Protein AF-A0A0F8ZEM4-F1 (afdb_monomer_lite)

InterPro domains:
  IPR021146 Phage gp6-like head-tail connector protein [PF05135] (11-80)

Organism: NCBI:txid412755

Secondary structure (DSSP, 8-state):
---------SS-HHHHHHHHT--SSTTHHHHHHHHHHHHHHHHHHHTTT-SSSSPPTTSHHHHHHHHHHHHHHHHHHHHHTT-HHHHHHHHHHHHHHHHHHHHHHHHS--S---------------SSSS-----

Sequence (135 aa):
MSLETTAENYVTLQEARTDLGIDDDQDDPILAGFIKDANEDVELKLVPYSTQLPLEAGTKVFKAAKRAALIYVRARWRERKKSFELAEKLDKNYETKITDLKKALEAEPTTRTKPVLHSLDYDTEDELFSQRTFT

Radius of gyration: 27.12 Å; chains: 1; bounding box: 106×31×39 Å

Structure (mmCIF, N/CA/C/O backbone):
data_AF-A0A0F8ZEM4-F1
#
_entry.id   AF-A0A0F8ZEM4-F1
#
loop_
_atom_site.group_PDB
_atom_site.id
_atom_site.type_symbol
_atom_site.label_atom_id
_atom_site.label_alt_id
_atom_site.label_comp_id
_atom_site.label_asym_id
_atom_site.label_entity_id
_atom_site.label_seq_id
_atom_site.pdbx_PDB_ins_code
_atom_site.Cartn_x
_atom_site.Cartn_y
_atom_site.Cartn_z
_atom_site.occupancy
_atom_site.B_iso_or_equiv
_a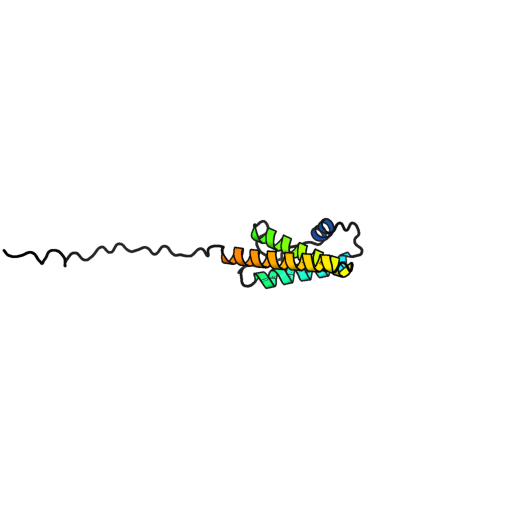tom_site.auth_seq_id
_atom_site.auth_comp_id
_atom_site.auth_asym_id
_atom_site.auth_atom_id
_atom_site.pdbx_PDB_model_num
ATOM 1 N N . MET A 1 1 ? -2.805 23.662 22.822 1.00 3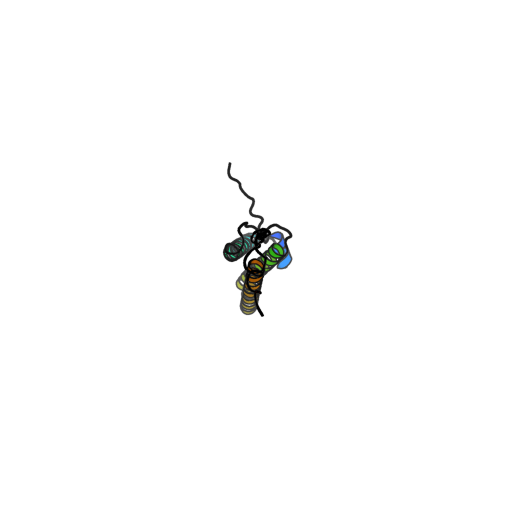0.39 1 MET A N 1
ATOM 2 C CA . MET A 1 1 ? -2.837 22.202 23.036 1.00 30.39 1 MET A CA 1
ATOM 3 C C . MET A 1 1 ? -3.165 21.579 21.698 1.00 30.39 1 MET A C 1
ATOM 5 O O . MET A 1 1 ? -4.325 21.583 21.309 1.00 30.39 1 MET A O 1
ATOM 9 N N . SER A 1 2 ? -2.144 21.186 20.944 1.00 30.80 2 SER A N 1
ATOM 10 C CA . SER A 1 2 ? -2.340 20.522 19.658 1.00 30.80 2 SER A CA 1
ATOM 11 C C . SER A 1 2 ? -2.528 19.045 19.956 1.00 30.80 2 SER A C 1
ATOM 13 O O . SER A 1 2 ? -1.632 18.418 20.513 1.00 30.80 2 SER A O 1
ATOM 15 N N . LEU A 1 3 ? -3.714 18.515 19.665 1.00 34.69 3 LEU A N 1
ATOM 16 C CA . LEU A 1 3 ? -3.926 17.076 19.607 1.00 34.69 3 LEU A CA 1
ATOM 17 C C . LEU A 1 3 ? -3.155 16.577 18.382 1.00 34.69 3 LEU A C 1
ATOM 19 O O . LEU A 1 3 ? -3.706 16.465 17.290 1.00 34.69 3 LEU A O 1
ATOM 23 N N . GLU A 1 4 ? -1.856 16.336 18.556 1.00 32.50 4 GLU A N 1
ATOM 24 C CA . GLU A 1 4 ? -1.116 15.409 17.710 1.00 32.50 4 GLU A CA 1
ATOM 25 C C . GLU A 1 4 ? -1.689 14.025 18.005 1.00 32.50 4 GLU A C 1
ATOM 27 O O . GLU A 1 4 ? -1.154 13.242 18.785 1.00 32.50 4 GLU A O 1
ATOM 32 N N . THR A 1 5 ? -2.856 13.752 17.423 1.00 35.59 5 THR A N 1
ATOM 33 C CA . THR A 1 5 ? -3.281 12.387 17.158 1.00 35.59 5 THR A CA 1
ATOM 34 C C . THR A 1 5 ? -2.159 11.833 16.300 1.00 35.59 5 THR A C 1
ATOM 36 O O . THR A 1 5 ? -2.038 12.197 15.132 1.00 35.59 5 THR A O 1
ATOM 39 N N . THR A 1 6 ? -1.253 11.070 16.905 1.00 40.16 6 THR A N 1
ATOM 40 C CA . THR A 1 6 ? -0.289 10.254 16.178 1.00 40.16 6 THR A CA 1
ATOM 41 C C . THR A 1 6 ? -1.110 9.449 15.187 1.00 40.16 6 THR A C 1
ATOM 43 O O . THR A 1 6 ? -1.822 8.533 15.595 1.00 40.16 6 THR A O 1
ATOM 46 N N . ALA A 1 7 ? -1.110 9.865 13.921 1.00 51.38 7 ALA A N 1
ATOM 47 C CA . ALA A 1 7 ? -1.777 9.141 12.861 1.00 51.38 7 ALA A CA 1
ATOM 48 C C . ALA A 1 7 ? -1.116 7.763 12.826 1.00 51.38 7 ALA A C 1
ATOM 50 O O . ALA A 1 7 ? 0.053 7.630 12.458 1.00 51.38 7 ALA A O 1
ATOM 51 N N . GLU A 1 8 ? -1.812 6.751 13.338 1.00 62.97 8 GLU A N 1
ATOM 52 C CA . GLU A 1 8 ? -1.400 5.368 13.182 1.00 62.97 8 GLU A CA 1
ATOM 53 C C . GLU A 1 8 ? -1.350 5.076 11.683 1.00 62.97 8 GLU A C 1
ATOM 55 O O . GLU A 1 8 ? -2.370 4.891 11.023 1.00 62.97 8 GLU A O 1
ATOM 60 N N . ASN A 1 9 ? -0.137 5.090 11.137 1.00 70.38 9 ASN A N 1
ATOM 61 C CA . ASN A 1 9 ? 0.114 4.734 9.752 1.00 70.38 9 ASN A CA 1
ATOM 62 C C . ASN A 1 9 ? -0.387 3.306 9.497 1.00 70.38 9 ASN A C 1
ATOM 64 O O . ASN A 1 9 ? -0.077 2.389 10.262 1.00 70.38 9 ASN A O 1
ATOM 68 N N . TYR A 1 10 ? -1.107 3.090 8.392 1.00 77.88 10 TYR A N 1
ATOM 69 C CA . TYR A 1 10 ? -1.577 1.751 8.019 1.00 77.88 10 TYR A CA 1
ATOM 70 C C . TYR A 1 10 ? -0.414 0.788 7.759 1.00 77.88 10 TYR A C 1
ATOM 72 O O . TYR A 1 10 ? -0.536 -0.412 8.017 1.00 77.88 10 TYR A O 1
ATOM 80 N N . VAL A 1 11 ? 0.704 1.310 7.247 1.00 83.56 11 VAL A N 1
ATOM 81 C CA . VAL A 1 11 ? 1.935 0.563 6.969 1.00 83.56 11 VAL A CA 1
ATOM 82 C C . VAL A 1 11 ? 3.127 1.263 7.604 1.00 83.56 11 VAL A C 1
ATOM 84 O O . VAL A 1 11 ? 3.302 2.473 7.452 1.00 83.56 11 VAL A O 1
ATOM 87 N N . THR A 1 12 ? 3.975 0.482 8.274 1.00 86.25 12 THR A N 1
ATOM 88 C CA . THR A 1 12 ? 5.261 0.949 8.810 1.00 86.25 12 THR A CA 1
ATOM 89 C C . THR A 1 12 ? 6.436 0.515 7.930 1.00 86.25 12 THR A C 1
ATOM 91 O O . THR A 1 12 ? 6.333 -0.403 7.114 1.00 86.25 12 THR A O 1
ATOM 94 N N . LEU A 1 13 ? 7.590 1.159 8.118 1.00 84.62 13 LEU A N 1
ATOM 95 C CA . LEU A 1 13 ? 8.805 0.870 7.351 1.00 84.62 13 LEU A CA 1
ATOM 96 C C . LEU A 1 13 ? 9.314 -0.562 7.565 1.00 84.62 13 LEU A C 1
ATOM 98 O O . LEU A 1 13 ? 9.668 -1.241 6.603 1.00 84.62 13 LEU A O 1
ATOM 102 N N . GLN A 1 14 ? 9.266 -1.061 8.801 1.00 85.00 14 GLN A N 1
ATOM 103 C CA . GLN A 1 14 ? 9.657 -2.436 9.123 1.00 85.00 14 GLN A CA 1
ATOM 104 C C . GLN A 1 14 ? 8.770 -3.471 8.415 1.00 85.00 14 GLN A C 1
ATOM 106 O O . GLN A 1 14 ? 9.255 -4.496 7.929 1.00 85.00 14 GLN A O 1
ATOM 111 N N . GLU A 1 15 ? 7.468 -3.199 8.334 1.00 85.12 15 GLU A N 1
ATOM 112 C CA . GLU A 1 15 ? 6.514 -4.075 7.656 1.00 85.12 15 GLU A CA 1
ATOM 113 C C . GLU A 1 15 ? 6.747 -4.090 6.152 1.00 85.12 15 GLU A C 1
ATOM 115 O O . GLU A 1 15 ? 6.795 -5.165 5.563 1.00 85.12 15 GLU A O 1
ATOM 120 N N . ALA A 1 16 ? 6.971 -2.923 5.544 1.00 86.00 16 ALA A N 1
ATOM 121 C CA . ALA A 1 16 ? 7.293 -2.827 4.126 1.00 86.00 16 ALA A CA 1
ATOM 122 C C . ALA A 1 16 ? 8.607 -3.550 3.778 1.00 86.00 16 ALA A C 1
ATOM 124 O O . ALA A 1 16 ? 8.662 -4.260 2.777 1.00 86.00 16 ALA A O 1
ATOM 125 N N . ARG A 1 17 ? 9.649 -3.438 4.616 1.00 85.69 17 ARG A N 1
ATOM 126 C CA . ARG A 1 17 ? 10.924 -4.157 4.424 1.00 85.69 17 ARG A CA 1
ATOM 127 C C . ARG A 1 17 ? 10.753 -5.666 4.490 1.00 85.69 17 ARG A C 1
ATOM 129 O O . ARG A 1 17 ? 11.208 -6.375 3.595 1.00 85.69 17 ARG A O 1
ATOM 136 N N . THR A 1 18 ? 10.047 -6.139 5.515 1.00 88.50 18 THR A N 1
ATOM 137 C CA . THR A 1 18 ? 9.759 -7.568 5.704 1.00 88.50 18 THR A CA 1
ATOM 138 C C . THR A 1 18 ? 8.974 -8.123 4.517 1.00 88.50 18 THR A C 1
ATOM 140 O O . THR A 1 18 ? 9.249 -9.212 4.024 1.00 88.50 18 THR A O 1
ATOM 143 N N . ASP A 1 19 ? 8.010 -7.351 4.028 1.00 87.94 19 ASP A N 1
ATOM 144 C CA . ASP A 1 19 ? 7.129 -7.734 2.935 1.00 87.94 19 ASP A CA 1
ATOM 145 C C . ASP A 1 19 ? 7.821 -7.728 1.557 1.00 87.94 19 ASP A C 1
ATOM 147 O O . ASP A 1 19 ? 7.499 -8.539 0.685 1.00 87.94 19 ASP A O 1
ATOM 151 N N . LEU A 1 20 ? 8.799 -6.838 1.367 1.00 85.75 20 LEU A N 1
ATOM 152 C CA . LEU A 1 20 ? 9.615 -6.741 0.154 1.00 85.75 20 LEU A CA 1
ATOM 153 C C . LEU A 1 20 ? 10.864 -7.635 0.174 1.00 85.75 20 LEU A C 1
ATOM 155 O O . LEU A 1 20 ? 11.484 -7.802 -0.879 1.00 85.75 20 LEU A O 1
ATOM 159 N N . GLY A 1 21 ? 11.215 -8.209 1.328 1.00 84.69 21 GLY A N 1
ATOM 160 C CA . GLY A 1 21 ? 12.437 -8.994 1.517 1.00 84.69 21 GLY A CA 1
ATOM 161 C C . GLY A 1 21 ? 13.707 -8.147 1.402 1.00 84.69 21 GLY A C 1
ATOM 162 O O . GLY A 1 21 ? 14.661 -8.570 0.755 1.00 84.69 21 GLY A O 1
ATOM 163 N N . ILE A 1 22 ? 13.685 -6.925 1.945 1.00 84.50 22 ILE A N 1
ATOM 164 C CA . ILE A 1 22 ? 14.829 -6.002 1.942 1.00 84.50 22 ILE A CA 1
ATOM 165 C C . ILE A 1 22 ? 15.519 -6.072 3.306 1.00 84.50 22 ILE A C 1
ATOM 167 O O . ILE A 1 22 ? 14.970 -5.610 4.311 1.00 84.50 22 ILE A O 1
ATOM 171 N N . ASP A 1 23 ? 16.733 -6.618 3.323 1.00 82.81 23 ASP A N 1
ATOM 172 C CA . ASP A 1 23 ? 17.518 -6.788 4.550 1.00 82.81 23 ASP A CA 1
ATOM 173 C C . ASP A 1 23 ? 18.377 -5.556 4.886 1.00 82.81 23 ASP A C 1
ATOM 175 O O . ASP A 1 23 ? 18.664 -5.317 6.059 1.00 82.81 23 ASP A O 1
ATOM 179 N N . ASP A 1 24 ? 18.731 -4.731 3.896 1.00 81.69 24 ASP A N 1
ATOM 180 C CA . ASP A 1 24 ? 19.513 -3.500 4.082 1.00 81.69 24 ASP A CA 1
ATOM 181 C C . ASP A 1 24 ? 18.643 -2.241 4.271 1.00 81.69 24 ASP A C 1
ATOM 183 O O . ASP A 1 24 ? 17.428 -2.264 4.086 1.00 81.69 24 ASP A O 1
ATOM 187 N N . ASP A 1 25 ? 19.263 -1.155 4.731 1.00 86.81 25 ASP A N 1
ATOM 188 C CA . ASP A 1 25 ? 18.643 0.148 5.005 1.00 86.81 25 ASP A CA 1
ATOM 189 C C . ASP A 1 25 ? 18.971 1.212 3.940 1.00 86.81 25 ASP A C 1
ATOM 191 O O . ASP A 1 25 ? 18.613 2.383 4.087 1.00 86.81 25 ASP A O 1
ATOM 195 N N . GLN A 1 26 ? 19.629 0.831 2.838 1.00 83.81 26 GLN A N 1
ATOM 196 C CA . GLN A 1 26 ? 20.115 1.784 1.830 1.00 83.81 26 GLN A CA 1
ATOM 197 C C . GLN A 1 26 ? 18.977 2.538 1.139 1.00 83.81 26 GLN A C 1
ATOM 199 O O . GLN A 1 26 ? 19.115 3.703 0.764 1.00 83.81 26 GLN A O 1
ATOM 204 N N . ASP A 1 27 ? 17.850 1.856 0.961 1.00 85.12 27 ASP A N 1
ATOM 205 C CA . ASP A 1 27 ? 16.680 2.368 0.264 1.00 85.12 27 ASP A CA 1
ATOM 206 C C . ASP A 1 27 ? 15.580 2.881 1.215 1.00 85.12 27 ASP A C 1
ATOM 208 O O . ASP A 1 27 ? 14.523 3.314 0.740 1.00 85.12 27 ASP A O 1
ATOM 212 N N . ASP A 1 28 ? 15.824 2.902 2.533 1.00 86.31 28 ASP A N 1
ATOM 213 C CA . ASP A 1 28 ? 14.859 3.329 3.559 1.00 86.31 28 ASP A CA 1
ATOM 214 C C . ASP A 1 28 ? 14.273 4.733 3.312 1.00 86.31 28 ASP A C 1
ATOM 216 O O . ASP A 1 28 ? 13.054 4.883 3.431 1.00 86.31 28 ASP A O 1
ATOM 220 N N . PRO A 1 29 ? 15.046 5.760 2.893 1.00 86.81 29 PRO A N 1
ATOM 221 C CA . PRO A 1 29 ? 14.488 7.084 2.604 1.00 86.81 29 PRO A CA 1
ATOM 222 C C . PRO A 1 29 ? 13.473 7.077 1.456 1.00 86.81 29 PRO A C 1
ATOM 224 O O . PRO A 1 29 ? 12.498 7.826 1.467 1.00 86.81 29 PRO A O 1
ATOM 227 N N . ILE A 1 30 ? 13.691 6.222 0.455 1.00 86.50 30 ILE A N 1
ATOM 228 C CA . ILE A 1 30 ? 12.817 6.129 -0.718 1.00 86.50 30 ILE A CA 1
ATOM 229 C C . ILE A 1 30 ? 11.593 5.281 -0.383 1.00 86.50 30 ILE A C 1
ATOM 231 O O . ILE A 1 30 ? 10.474 5.632 -0.756 1.00 86.50 30 ILE A O 1
ATOM 235 N N . LEU A 1 31 ? 11.792 4.201 0.373 1.00 86.56 31 LEU A N 1
ATOM 236 C CA . LEU A 1 31 ? 10.705 3.375 0.874 1.00 86.56 31 LEU A CA 1
ATOM 237 C C . LEU A 1 31 ? 9.777 4.174 1.801 1.00 86.56 31 LEU A C 1
ATOM 239 O O . LEU A 1 31 ? 8.561 4.052 1.689 1.00 86.56 31 LEU A O 1
ATOM 243 N N . ALA A 1 32 ? 10.330 5.049 2.646 1.00 87.31 32 ALA A N 1
ATOM 244 C CA . ALA A 1 32 ? 9.560 5.971 3.477 1.00 87.31 32 ALA A CA 1
ATOM 245 C C . ALA A 1 32 ? 8.674 6.910 2.640 1.00 87.31 32 ALA A C 1
ATOM 247 O O . ALA A 1 32 ? 7.521 7.135 3.005 1.00 87.31 32 ALA A O 1
ATOM 248 N N . GLY A 1 33 ? 9.177 7.400 1.499 1.00 87.06 33 GLY A N 1
ATOM 249 C CA . GLY A 1 33 ? 8.382 8.174 0.541 1.00 87.06 33 GLY A CA 1
ATOM 250 C C . GLY A 1 33 ? 7.187 7.380 0.010 1.00 87.06 33 GLY A C 1
ATOM 251 O O . GLY A 1 33 ? 6.051 7.829 0.118 1.00 87.06 33 GLY A O 1
ATOM 252 N N . PHE A 1 34 ? 7.419 6.149 -0.455 1.00 88.69 34 PHE A N 1
ATOM 253 C CA . PHE A 1 34 ? 6.336 5.290 -0.949 1.00 88.69 34 PHE A CA 1
ATOM 254 C C . PHE A 1 34 ? 5.310 4.929 0.124 1.00 88.69 34 PHE A C 1
ATOM 256 O O . PHE A 1 34 ? 4.124 4.835 -0.178 1.00 88.69 34 PHE A O 1
ATOM 263 N N . ILE A 1 35 ? 5.744 4.716 1.368 1.00 88.81 35 ILE A N 1
ATOM 264 C CA . ILE A 1 35 ? 4.845 4.428 2.492 1.00 88.81 35 ILE A CA 1
ATOM 265 C C . ILE A 1 35 ? 3.971 5.639 2.802 1.00 88.81 35 ILE A C 1
ATOM 267 O O . ILE A 1 35 ? 2.770 5.478 3.016 1.00 88.81 35 ILE A O 1
ATOM 271 N N . LYS A 1 36 ? 4.557 6.840 2.812 1.00 88.50 36 LYS A N 1
ATOM 272 C CA . LYS A 1 36 ? 3.808 8.077 3.023 1.00 88.50 36 LYS A CA 1
ATOM 273 C C . LYS A 1 36 ? 2.728 8.241 1.952 1.00 88.50 36 LYS A C 1
ATOM 275 O O . LYS A 1 36 ? 1.559 8.367 2.304 1.00 88.50 36 LYS A O 1
ATOM 280 N N . ASP A 1 37 ? 3.104 8.116 0.681 1.00 87.62 37 ASP A N 1
ATOM 281 C CA . ASP A 1 37 ? 2.167 8.207 -0.444 1.00 87.62 37 ASP A CA 1
ATOM 282 C C . ASP A 1 37 ? 1.064 7.136 -0.359 1.00 87.62 37 ASP A C 1
ATOM 284 O O . ASP A 1 37 ? -0.100 7.410 -0.640 1.00 87.62 37 ASP A O 1
ATOM 288 N N . ALA A 1 38 ? 1.412 5.911 0.054 1.00 87.69 38 ALA A N 1
ATOM 289 C CA . ALA A 1 38 ? 0.453 4.820 0.215 1.00 87.69 38 ALA A CA 1
ATOM 290 C C . ALA A 1 38 ? -0.577 5.104 1.315 1.00 87.69 38 ALA A C 1
ATOM 292 O O . ALA A 1 38 ? -1.763 4.839 1.129 1.00 87.69 38 ALA A O 1
ATOM 293 N N . ASN A 1 39 ? -0.127 5.613 2.465 1.00 87.19 39 ASN A N 1
ATOM 294 C CA . ASN A 1 39 ? -1.013 5.942 3.577 1.00 87.19 39 ASN A CA 1
ATOM 295 C C . ASN A 1 39 ? -1.936 7.110 3.201 1.00 87.19 39 ASN A C 1
ATOM 297 O O . ASN A 1 39 ? -3.142 7.001 3.403 1.00 87.19 39 ASN A O 1
ATOM 301 N N . GLU A 1 40 ? -1.400 8.167 2.582 1.00 87.44 40 GLU A N 1
ATOM 302 C CA . GLU A 1 40 ? -2.187 9.322 2.131 1.00 87.44 40 GLU A CA 1
ATOM 303 C C . GLU A 1 40 ? -3.230 8.938 1.065 1.00 87.44 40 GLU A C 1
ATOM 305 O O . GLU A 1 40 ? -4.388 9.346 1.166 1.00 87.44 40 GLU A O 1
ATOM 310 N N . ASP A 1 41 ? -2.874 8.114 0.069 1.00 85.75 41 ASP A N 1
ATOM 311 C CA . ASP A 1 41 ? -3.818 7.687 -0.979 1.00 85.75 41 ASP A CA 1
ATOM 312 C C . ASP A 1 41 ? -4.934 6.793 -0.419 1.00 85.75 41 ASP A C 1
ATOM 314 O O . ASP A 1 41 ? -6.102 6.925 -0.799 1.00 85.75 41 ASP A O 1
ATOM 318 N N . VAL A 1 42 ? -4.598 5.902 0.519 1.00 85.38 42 VAL A N 1
ATOM 319 C CA . VAL A 1 42 ? -5.592 5.074 1.210 1.00 85.38 42 VAL A CA 1
ATOM 320 C C . VAL A 1 4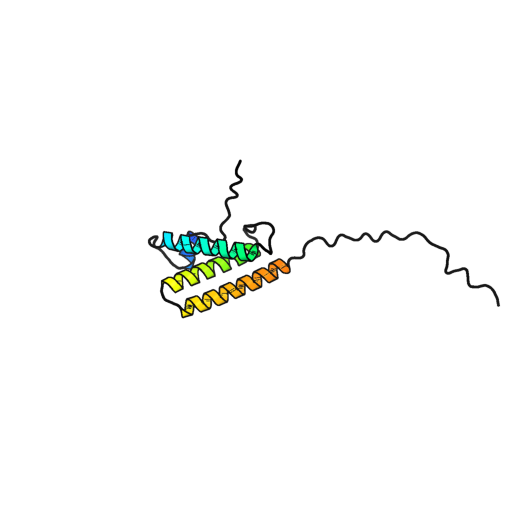2 ? -6.520 5.943 2.052 1.00 85.38 42 VAL A C 1
ATOM 322 O O . VAL A 1 42 ? -7.734 5.785 1.944 1.00 85.38 42 VAL A O 1
ATOM 325 N N . GLU A 1 43 ? -5.997 6.890 2.832 1.00 84.25 43 GLU A N 1
ATOM 326 C CA . GLU A 1 43 ? -6.832 7.824 3.592 1.00 84.25 43 GLU A CA 1
ATOM 327 C C . GLU A 1 43 ? -7.762 8.605 2.674 1.00 84.25 43 GLU A C 1
ATOM 329 O O . GLU A 1 43 ? -8.975 8.547 2.859 1.00 84.25 43 GLU A O 1
ATOM 334 N N . LEU A 1 44 ? -7.236 9.247 1.630 1.00 83.75 44 LEU A N 1
ATOM 335 C CA . LEU A 1 44 ? -8.022 10.062 0.705 1.00 83.75 44 LEU A CA 1
ATOM 336 C C . LEU A 1 44 ? -9.160 9.270 0.044 1.00 83.75 44 LEU A C 1
ATOM 338 O O . LEU A 1 44 ? -10.258 9.795 -0.149 1.00 83.75 44 LEU A O 1
ATOM 342 N N . LYS A 1 45 ? -8.938 7.988 -0.265 1.00 81.44 45 LYS A N 1
ATOM 343 C CA . LYS A 1 45 ? -9.972 7.114 -0.840 1.00 81.44 45 LYS A CA 1
ATOM 344 C C . LYS A 1 45 ? -10.999 6.622 0.179 1.00 81.44 45 LYS A C 1
ATOM 346 O O . LYS A 1 45 ? -12.090 6.231 -0.244 1.00 81.44 45 LYS A O 1
ATOM 351 N N . LEU A 1 46 ? -10.672 6.637 1.471 1.00 79.38 46 LEU A N 1
ATOM 352 C CA . LEU A 1 46 ? -11.545 6.227 2.574 1.00 79.38 46 LEU A CA 1
ATOM 353 C C . LEU A 1 46 ? -12.245 7.407 3.270 1.00 79.38 46 LEU A C 1
ATOM 355 O O . LEU A 1 46 ? -13.287 7.185 3.879 1.00 79.38 46 LEU A O 1
ATOM 359 N N . VAL A 1 47 ? -11.743 8.643 3.134 1.00 80.75 47 VAL A N 1
ATOM 360 C CA . VAL A 1 47 ? -12.341 9.885 3.678 1.00 80.75 47 VAL A CA 1
ATOM 361 C C . VAL A 1 47 ? -13.855 9.981 3.436 1.00 80.75 47 VAL A C 1
ATOM 363 O O . VAL A 1 47 ? -14.570 10.318 4.375 1.00 80.75 47 VAL A O 1
ATOM 366 N N . PRO A 1 48 ? -14.399 9.662 2.243 1.00 77.69 48 PRO A N 1
ATOM 367 C CA . PRO A 1 48 ? -15.843 9.765 2.013 1.00 77.69 48 PRO A CA 1
ATOM 368 C C . PRO A 1 48 ? -16.684 8.730 2.777 1.00 77.69 48 PRO A C 1
ATOM 370 O O . PRO A 1 48 ? -17.903 8.860 2.831 1.00 77.69 48 PRO A O 1
ATOM 373 N N . TYR A 1 49 ? -16.048 7.693 3.325 1.00 74.62 49 TYR A N 1
ATOM 374 C CA . TYR A 1 49 ? -16.696 6.483 3.833 1.00 74.62 49 TYR A CA 1
ATOM 375 C C . TYR A 1 49 ? -16.472 6.248 5.331 1.00 74.62 49 TYR A C 1
ATOM 377 O O . TYR A 1 49 ? -17.093 5.358 5.904 1.00 74.62 49 TYR A O 1
ATOM 385 N N . SER A 1 50 ? -15.598 7.026 5.974 1.00 73.94 50 SER A N 1
ATOM 386 C CA . SER A 1 50 ? -15.348 6.960 7.414 1.00 73.94 50 SER A CA 1
ATOM 387 C C . SER A 1 50 ? -15.277 8.359 8.011 1.00 73.94 50 SER A C 1
ATOM 389 O O . SER A 1 50 ? -14.604 9.239 7.484 1.00 73.94 50 SER A O 1
ATOM 391 N N . THR A 1 51 ? -15.932 8.559 9.154 1.00 65.69 51 THR A N 1
ATOM 392 C CA . THR A 1 51 ? -15.871 9.814 9.921 1.00 65.69 51 THR A CA 1
ATOM 393 C C . THR A 1 51 ? -14.631 9.919 10.807 1.00 65.69 51 THR A C 1
ATOM 395 O O . THR A 1 51 ? -14.326 11.007 11.290 1.00 65.69 51 THR A O 1
ATOM 398 N N . GLN A 1 52 ? -13.929 8.806 11.045 1.00 68.56 52 GLN A N 1
ATOM 399 C CA . GLN A 1 52 ? -12.727 8.753 11.872 1.00 68.56 52 GLN A CA 1
ATOM 400 C C . GLN A 1 52 ? -11.607 8.056 11.093 1.00 68.56 52 GLN A C 1
ATOM 402 O O . GLN A 1 52 ? -11.722 6.886 10.717 1.00 68.56 52 GLN A O 1
ATOM 407 N N . LEU A 1 53 ? -10.545 8.810 10.814 1.00 70.56 53 LEU A N 1
ATOM 408 C CA . LEU A 1 53 ? -9.306 8.332 10.212 1.00 70.56 53 LEU A CA 1
ATOM 409 C C . LEU A 1 53 ? -8.133 8.709 11.135 1.00 70.56 53 LEU A C 1
ATOM 411 O O . LEU A 1 53 ? -8.163 9.804 11.705 1.00 70.56 53 LEU A O 1
ATOM 415 N N . PRO A 1 54 ? -7.118 7.843 11.290 1.00 70.81 54 PRO A N 1
ATOM 416 C CA . PRO A 1 54 ? -7.033 6.479 10.759 1.00 70.81 54 PRO A CA 1
ATOM 417 C C . PRO A 1 54 ? -8.100 5.545 11.359 1.00 70.81 54 PRO A C 1
ATOM 419 O O . PRO A 1 54 ? -8.645 5.805 12.433 1.00 70.81 54 PRO A O 1
ATOM 422 N N . LEU A 1 55 ? -8.447 4.483 10.623 1.00 73.88 55 LEU A N 1
ATOM 423 C CA . LEU A 1 55 ? -9.382 3.461 11.108 1.00 73.88 55 LEU A CA 1
ATOM 424 C C . LEU A 1 55 ? -8.824 2.786 12.368 1.00 73.88 55 LEU A C 1
ATOM 426 O O . LEU A 1 55 ? -7.616 2.605 12.485 1.00 73.88 55 LEU A O 1
ATOM 430 N N . GLU A 1 56 ? -9.697 2.346 13.273 1.00 75.56 56 GLU A N 1
ATOM 431 C CA . GLU A 1 56 ? -9.278 1.699 14.520 1.00 75.56 56 GLU A CA 1
ATOM 432 C C . GLU A 1 56 ? -8.417 0.450 14.248 1.00 75.56 56 GLU A C 1
ATOM 434 O O . GLU A 1 56 ? -8.827 -0.484 13.534 1.00 75.56 56 GLU A O 1
ATOM 439 N N . ALA A 1 57 ? -7.210 0.435 14.823 1.00 71.50 57 ALA A N 1
ATOM 440 C CA . ALA A 1 57 ? -6.263 -0.657 14.671 1.00 71.50 57 ALA A CA 1
ATOM 441 C C . ALA A 1 57 ? -6.865 -1.993 15.131 1.00 71.50 57 ALA A C 1
ATOM 443 O O . ALA A 1 57 ? -7.496 -2.120 16.176 1.00 71.50 57 ALA A O 1
ATOM 444 N N . GLY A 1 58 ? -6.660 -3.035 14.324 1.00 69.94 58 GLY A N 1
ATOM 445 C CA . GLY A 1 58 ? -7.153 -4.387 14.611 1.00 69.94 58 GLY A CA 1
ATOM 446 C C . GLY A 1 58 ? -8.520 -4.721 14.006 1.00 69.94 58 GLY A C 1
ATOM 447 O O . GLY A 1 58 ? -8.819 -5.913 13.851 1.00 69.94 58 GLY A O 1
ATOM 448 N N . THR A 1 59 ? -9.292 -3.725 13.554 1.00 76.38 59 THR A N 1
ATOM 449 C CA . THR A 1 59 ? -10.537 -3.957 12.806 1.00 76.38 59 THR A CA 1
ATOM 450 C C . THR A 1 59 ? -10.277 -4.688 11.482 1.00 76.38 59 THR A C 1
ATOM 452 O O . THR A 1 59 ? -9.182 -4.653 10.904 1.00 76.38 59 THR A O 1
ATOM 455 N N . LYS A 1 60 ? -11.295 -5.395 10.967 1.00 77.56 60 LYS A N 1
ATOM 456 C CA . LYS A 1 60 ? -11.192 -6.074 9.660 1.00 77.56 60 LYS A CA 1
ATOM 457 C C . LYS A 1 60 ? -10.927 -5.073 8.533 1.00 77.56 60 LYS A C 1
ATOM 459 O O . LYS A 1 60 ? -10.150 -5.382 7.630 1.00 77.56 60 LYS A O 1
ATOM 464 N N . VAL A 1 61 ? -11.523 -3.886 8.627 1.00 78.94 61 VAL A N 1
ATOM 465 C CA . VAL A 1 61 ? -11.360 -2.806 7.652 1.00 78.94 61 VAL A CA 1
ATOM 466 C C . VAL A 1 61 ? -9.943 -2.233 7.707 1.00 78.94 61 VAL A C 1
ATOM 468 O O . VAL A 1 61 ? -9.300 -2.148 6.665 1.00 78.94 61 VAL A O 1
ATOM 471 N N . PHE A 1 62 ? -9.386 -1.985 8.901 1.00 83.00 62 PHE A N 1
ATOM 472 C CA . PHE A 1 62 ? -7.986 -1.567 9.051 1.00 83.00 62 PHE A CA 1
ATOM 473 C C . PHE A 1 62 ? -7.009 -2.582 8.440 1.00 83.00 62 PHE A C 1
ATOM 475 O O . PHE A 1 62 ? -6.114 -2.220 7.678 1.00 83.00 62 PHE A O 1
ATOM 482 N N . LYS A 1 63 ? -7.205 -3.885 8.694 1.00 83.00 63 LYS A N 1
ATOM 483 C CA . LYS A 1 63 ? -6.368 -4.943 8.093 1.00 83.00 63 LYS A CA 1
ATOM 484 C C . LYS A 1 63 ? -6.452 -4.957 6.566 1.00 83.00 63 LYS A C 1
ATOM 486 O O . LYS A 1 63 ? -5.465 -5.276 5.903 1.00 83.00 63 LYS A O 1
ATOM 491 N N . ALA A 1 64 ? -7.619 -4.657 6.002 1.00 83.75 64 ALA A N 1
ATOM 492 C CA . ALA A 1 64 ? -7.801 -4.577 4.561 1.00 83.75 64 ALA A CA 1
ATOM 493 C C . ALA A 1 64 ? -7.164 -3.303 3.973 1.00 83.75 64 ALA A C 1
ATOM 495 O O . ALA A 1 64 ? -6.462 -3.413 2.968 1.00 83.75 64 ALA A O 1
ATOM 496 N N . ALA A 1 65 ? -7.300 -2.149 4.635 1.00 85.56 65 ALA A N 1
ATOM 497 C CA . ALA A 1 65 ? -6.636 -0.895 4.269 1.00 85.56 65 ALA A CA 1
ATOM 498 C C . ALA A 1 65 ? -5.104 -1.037 4.289 1.00 85.56 65 ALA A C 1
ATOM 500 O O . ALA A 1 65 ? -4.434 -0.746 3.301 1.00 85.56 65 ALA A O 1
ATOM 501 N N . LYS A 1 66 ? -4.556 -1.641 5.349 1.00 87.88 66 LYS A N 1
ATOM 502 C CA . LYS A 1 66 ? -3.135 -2.000 5.457 1.00 87.88 66 LYS A CA 1
ATOM 503 C C . LYS A 1 66 ? -2.646 -2.882 4.310 1.00 87.88 66 LYS A C 1
ATOM 505 O O . LYS A 1 66 ? -1.588 -2.642 3.736 1.00 87.88 66 LYS A O 1
ATOM 510 N N . ARG A 1 67 ? -3.416 -3.912 3.942 1.00 87.00 67 ARG A N 1
ATOM 511 C CA . ARG A 1 67 ? -3.079 -4.771 2.794 1.00 87.00 67 ARG A CA 1
ATOM 512 C C . ARG A 1 67 ? -3.099 -4.000 1.477 1.00 87.00 67 ARG A C 1
ATOM 514 O O . ARG A 1 67 ? -2.280 -4.298 0.616 1.00 87.00 67 ARG A O 1
ATOM 521 N N . ALA A 1 68 ? -4.024 -3.058 1.305 1.00 88.44 68 ALA A N 1
ATOM 522 C CA . ALA A 1 68 ? -4.076 -2.214 0.116 1.00 88.44 68 ALA A CA 1
ATOM 523 C C . ALA A 1 68 ? -2.837 -1.304 0.039 1.00 88.44 68 ALA A C 1
ATOM 525 O O . ALA A 1 68 ? -2.137 -1.332 -0.971 1.00 88.44 68 ALA A O 1
ATOM 526 N N . ALA A 1 69 ? -2.495 -0.617 1.131 1.00 88.56 69 ALA A N 1
ATOM 527 C CA . ALA A 1 69 ? -1.287 0.203 1.226 1.00 88.56 69 ALA A CA 1
ATOM 528 C C . ALA A 1 69 ? -0.003 -0.601 0.930 1.00 88.56 69 ALA A C 1
ATOM 530 O O . ALA A 1 69 ? 0.834 -0.153 0.151 1.00 88.56 69 ALA A O 1
ATOM 531 N N . LEU A 1 70 ? 0.136 -1.829 1.450 1.00 90.25 70 LEU A N 1
ATOM 532 C CA . LEU A 1 70 ? 1.284 -2.691 1.125 1.00 90.25 70 LEU A CA 1
ATOM 533 C C . LEU A 1 70 ? 1.372 -3.026 -0.370 1.00 90.25 70 LEU A C 1
ATOM 535 O O . LEU A 1 70 ? 2.462 -3.018 -0.937 1.00 90.25 70 LEU A O 1
ATOM 539 N N . ILE A 1 71 ? 0.245 -3.306 -1.034 1.00 89.69 71 ILE A N 1
ATOM 540 C CA . ILE A 1 71 ? 0.245 -3.582 -2.480 1.00 89.69 71 ILE A CA 1
ATOM 541 C C . ILE A 1 71 ? 0.701 -2.352 -3.265 1.00 89.69 71 ILE A C 1
ATOM 543 O O . ILE A 1 71 ? 1.491 -2.507 -4.194 1.00 89.69 71 ILE A O 1
ATOM 547 N N . TYR A 1 72 ? 0.268 -1.155 -2.863 1.00 90.12 72 TYR A N 1
ATOM 548 C CA . TYR A 1 72 ? 0.721 0.093 -3.472 1.00 90.12 72 TYR A CA 1
ATOM 549 C C . TYR A 1 72 ? 2.238 0.276 -3.319 1.00 90.12 72 TYR A C 1
ATOM 551 O O . TYR A 1 72 ? 2.945 0.499 -4.302 1.00 90.12 72 TYR A O 1
ATOM 559 N N . VAL A 1 73 ? 2.772 0.081 -2.106 1.00 90.19 73 VAL A N 1
ATOM 560 C CA . VAL A 1 73 ? 4.222 0.150 -1.853 1.00 90.19 73 VAL A CA 1
ATOM 561 C C . VAL A 1 73 ? 4.980 -0.869 -2.714 1.00 90.19 73 VAL A C 1
ATOM 563 O O . VAL A 1 73 ? 6.004 -0.532 -3.311 1.00 90.19 73 VAL A O 1
ATOM 566 N N . ARG A 1 74 ? 4.464 -2.100 -2.858 1.00 88.38 74 ARG A N 1
ATOM 567 C CA . ARG A 1 74 ? 5.055 -3.104 -3.760 1.00 88.38 74 ARG A CA 1
ATOM 568 C C . ARG A 1 74 ? 5.041 -2.658 -5.214 1.00 88.38 74 ARG A C 1
ATOM 570 O O . ARG A 1 74 ? 6.038 -2.879 -5.896 1.00 88.38 74 ARG A O 1
ATOM 577 N N . ALA A 1 75 ? 3.944 -2.081 -5.697 1.00 85.19 75 ALA A N 1
ATOM 578 C CA . ALA A 1 75 ? 3.844 -1.616 -7.075 1.00 85.19 75 ALA A CA 1
ATOM 579 C C . ALA A 1 75 ? 4.922 -0.562 -7.355 1.00 85.19 75 ALA A C 1
ATOM 581 O O . ALA A 1 75 ? 5.772 -0.781 -8.217 1.00 85.19 75 ALA A O 1
ATOM 582 N N . ARG A 1 76 ? 5.004 0.483 -6.520 1.00 88.38 76 ARG A N 1
ATOM 583 C CA . ARG A 1 76 ? 6.019 1.547 -6.631 1.00 88.38 76 ARG A CA 1
ATOM 584 C C . ARG A 1 76 ? 7.449 1.031 -6.528 1.00 88.38 76 ARG A C 1
ATOM 586 O O . ARG A 1 76 ? 8.325 1.422 -7.302 1.00 88.38 76 ARG A O 1
ATOM 593 N N . TRP A 1 77 ? 7.696 0.086 -5.623 1.00 88.12 77 TRP A N 1
ATOM 594 C CA . TRP A 1 77 ? 9.001 -0.561 -5.520 1.00 88.12 77 TRP A CA 1
ATOM 595 C C . TRP A 1 77 ? 9.379 -1.323 -6.799 1.00 88.12 77 TRP A C 1
A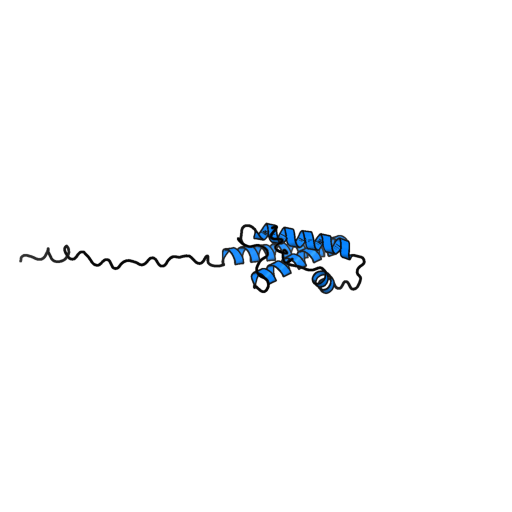TOM 597 O O . TRP A 1 77 ? 10.525 -1.280 -7.257 1.00 88.12 77 TRP A O 1
ATOM 607 N N . ARG A 1 78 ? 8.414 -2.013 -7.413 1.00 85.38 78 ARG A N 1
ATOM 608 C CA . ARG A 1 78 ? 8.619 -2.791 -8.642 1.00 85.38 78 ARG A CA 1
ATOM 609 C C . ARG A 1 78 ? 8.759 -1.903 -9.874 1.00 85.38 78 ARG A C 1
ATOM 611 O O . ARG A 1 78 ? 9.614 -2.208 -10.705 1.00 85.38 78 ARG A O 1
ATOM 618 N N . GLU A 1 79 ? 8.028 -0.792 -9.955 1.00 84.69 79 GLU A N 1
ATOM 619 C CA . GLU A 1 79 ? 8.248 0.256 -10.963 1.00 84.69 79 GLU A CA 1
ATOM 620 C C . GLU A 1 79 ? 9.686 0.770 -10.894 1.00 84.69 79 GLU A C 1
ATOM 622 O O . GLU A 1 79 ? 10.390 0.805 -11.905 1.00 84.69 79 GLU A O 1
ATOM 627 N N . ARG A 1 80 ? 10.174 1.074 -9.684 1.00 85.00 80 ARG A N 1
ATOM 628 C CA . ARG A 1 80 ? 11.555 1.523 -9.475 1.00 85.00 80 ARG A CA 1
ATOM 629 C C . ARG A 1 80 ? 12.583 0.478 -9.915 1.00 85.00 80 ARG A C 1
ATOM 631 O O . ARG A 1 80 ? 13.587 0.826 -10.535 1.00 85.00 80 ARG A O 1
ATOM 638 N N . LYS A 1 81 ? 12.334 -0.808 -9.646 1.00 85.38 81 LYS A N 1
ATOM 639 C CA . LYS A 1 81 ? 13.160 -1.929 -10.140 1.00 85.38 81 LYS A CA 1
ATOM 640 C C . LYS A 1 81 ? 12.887 -2.278 -11.618 1.00 85.38 81 LYS A C 1
ATOM 642 O O . LYS A 1 81 ? 13.369 -3.305 -12.089 1.00 85.38 81 LYS A O 1
ATOM 647 N N . LYS A 1 82 ? 12.154 -1.434 -12.360 1.00 84.62 82 LYS A N 1
ATOM 648 C CA . LYS A 1 82 ? 11.842 -1.561 -13.799 1.00 84.62 82 LYS A CA 1
ATOM 649 C C . LYS A 1 82 ? 11.069 -2.831 -14.174 1.00 84.62 82 LYS A C 1
ATOM 651 O O . LYS A 1 82 ? 11.164 -3.319 -15.295 1.00 84.62 82 LYS A O 1
ATOM 656 N N . SER A 1 83 ? 10.293 -3.375 -13.240 1.00 82.81 83 SER A N 1
ATOM 657 C CA . SER A 1 83 ? 9.412 -4.530 -13.453 1.00 82.81 83 SER A CA 1
ATOM 658 C C . SER A 1 83 ? 7.984 -4.064 -13.765 1.00 82.81 83 SER A C 1
ATOM 660 O O . SER A 1 83 ? 7.077 -4.256 -12.956 1.00 82.81 83 SER A O 1
ATOM 662 N N . PHE A 1 84 ? 7.793 -3.420 -14.921 1.00 79.44 84 PHE A N 1
ATOM 663 C CA . PHE A 1 84 ? 6.554 -2.705 -15.266 1.00 79.44 84 PHE A CA 1
ATOM 664 C C . PHE A 1 84 ? 5.309 -3.599 -15.346 1.00 79.44 84 PHE A C 1
ATOM 666 O O . PHE A 1 84 ? 4.279 -3.250 -14.782 1.00 79.44 84 PHE A O 1
ATOM 673 N N . GLU A 1 85 ? 5.402 -4.784 -15.956 1.00 79.31 85 GLU A N 1
ATOM 674 C CA . GLU A 1 85 ? 4.262 -5.715 -16.058 1.00 79.31 85 GLU A CA 1
ATOM 675 C C . GLU A 1 85 ? 3.755 -6.163 -14.680 1.00 79.31 85 GLU A C 1
ATOM 677 O O . GLU A 1 85 ? 2.555 -6.306 -14.432 1.00 79.31 85 GLU A O 1
ATOM 682 N N . LEU A 1 86 ? 4.691 -6.384 -13.754 1.00 77.81 86 LEU A N 1
ATOM 683 C CA . LEU A 1 86 ? 4.368 -6.808 -12.401 1.00 77.81 86 LEU A CA 1
ATOM 684 C C . LEU A 1 86 ? 3.835 -5.640 -11.564 1.00 77.81 86 LEU A C 1
ATOM 686 O O . LEU A 1 86 ? 2.958 -5.860 -10.731 1.00 77.81 86 LEU A O 1
ATOM 690 N N . ALA A 1 87 ? 4.321 -4.420 -11.807 1.00 78.69 87 ALA A N 1
ATOM 691 C CA . ALA A 1 87 ? 3.769 -3.206 -11.217 1.00 78.69 87 ALA A CA 1
ATOM 692 C C . ALA A 1 87 ? 2.316 -2.974 -11.656 1.00 78.69 87 ALA A C 1
ATOM 694 O O . ALA A 1 87 ? 1.444 -2.891 -10.799 1.00 78.69 87 ALA A O 1
ATOM 695 N N . GLU A 1 88 ? 2.025 -3.029 -12.960 1.00 82.31 88 GLU A N 1
ATOM 696 C CA . GLU A 1 88 ? 0.667 -2.835 -13.488 1.00 82.31 88 GLU A CA 1
ATOM 697 C C . GLU A 1 88 ? -0.324 -3.865 -12.916 1.00 82.31 88 GLU A C 1
ATOM 699 O O . GLU A 1 88 ? -1.467 -3.556 -12.569 1.00 82.31 88 GLU A O 1
ATOM 704 N N . LYS A 1 89 ? 0.121 -5.118 -12.759 1.00 85.88 89 LYS A N 1
ATOM 705 C CA . LYS A 1 89 ? -0.681 -6.165 -12.116 1.00 85.88 89 LYS A CA 1
ATOM 706 C C . LYS A 1 89 ? -0.954 -5.863 -10.640 1.00 85.88 89 LYS A C 1
ATOM 708 O O . LYS A 1 89 ? -2.036 -6.178 -10.143 1.00 85.88 89 LYS A O 1
ATOM 713 N N . LEU A 1 90 ? 0.020 -5.308 -9.920 1.00 81.81 90 LEU A N 1
ATOM 714 C CA . LEU A 1 90 ? -0.149 -4.925 -8.519 1.00 81.81 90 LEU A CA 1
ATOM 715 C C . LEU A 1 90 ? -1.065 -3.707 -8.378 1.00 81.81 90 LEU A C 1
ATOM 717 O O . LEU A 1 90 ? -1.918 -3.730 -7.496 1.00 81.81 90 LEU A O 1
ATOM 721 N N . ASP A 1 91 ? -0.984 -2.731 -9.279 1.00 83.81 91 ASP A N 1
ATOM 722 C CA . ASP A 1 91 ? -1.892 -1.580 -9.297 1.00 83.81 91 ASP A CA 1
ATOM 723 C C . ASP A 1 91 ? -3.344 -2.007 -9.525 1.00 83.81 91 ASP A C 1
ATOM 725 O O . ASP A 1 91 ? -4.229 -1.645 -8.751 1.00 83.81 91 ASP A O 1
ATOM 729 N N . LYS A 1 92 ? -3.597 -2.898 -10.491 1.00 86.50 92 LYS A N 1
ATOM 730 C CA . LYS A 1 92 ? -4.935 -3.487 -10.697 1.00 86.50 92 LYS A CA 1
ATOM 731 C C . LYS A 1 92 ? -5.460 -4.197 -9.444 1.00 86.50 92 LYS A C 1
ATOM 733 O O . LYS A 1 92 ? -6.641 -4.096 -9.098 1.00 86.50 92 LYS A O 1
ATOM 738 N N . ASN A 1 93 ? -4.585 -4.914 -8.736 1.00 84.88 93 ASN A N 1
ATOM 739 C CA . ASN A 1 93 ? -4.946 -5.573 -7.480 1.00 84.88 93 ASN A CA 1
ATOM 740 C C . ASN A 1 93 ? -5.230 -4.563 -6.360 1.00 84.88 93 ASN A C 1
ATOM 742 O O . ASN A 1 93 ? -6.121 -4.801 -5.543 1.00 84.88 93 ASN A O 1
ATOM 746 N N . TYR A 1 94 ? -4.479 -3.463 -6.309 1.00 87.88 94 TYR A N 1
ATOM 747 C CA . TYR A 1 94 ? -4.700 -2.372 -5.370 1.00 87.88 94 TYR A CA 1
ATOM 748 C C . TYR A 1 94 ? -6.069 -1.727 -5.596 1.00 87.88 94 TYR A C 1
ATOM 750 O O . TYR A 1 94 ? -6.872 -1.664 -4.664 1.00 87.88 94 TYR A O 1
ATOM 758 N N . GLU A 1 95 ? -6.375 -1.342 -6.835 1.00 86.00 95 GLU A N 1
ATOM 759 C CA . GLU A 1 95 ? -7.662 -0.750 -7.208 1.00 86.00 95 GLU A CA 1
ATOM 760 C C . GLU A 1 95 ? -8.831 -1.658 -6.831 1.00 86.00 95 GLU A C 1
ATOM 762 O O . GLU A 1 95 ? -9.755 -1.220 -6.145 1.00 86.00 95 GLU A O 1
ATOM 767 N N . THR A 1 96 ? -8.742 -2.943 -7.185 1.00 86.81 96 THR A N 1
ATOM 768 C CA . THR A 1 96 ? -9.770 -3.939 -6.849 1.00 86.81 96 THR A CA 1
ATOM 769 C C . THR A 1 96 ? -10.006 -4.004 -5.337 1.00 86.81 96 THR A C 1
ATOM 771 O O . THR A 1 96 ? -11.149 -3.951 -4.882 1.00 86.81 96 THR A O 1
ATOM 774 N N . LYS A 1 97 ? -8.933 -4.047 -4.532 1.00 83.44 97 LYS A N 1
ATOM 775 C CA . LYS A 1 97 ? -9.056 -4.076 -3.066 1.00 83.44 97 LYS A CA 1
ATOM 776 C C . LYS A 1 97 ? -9.677 -2.813 -2.494 1.00 83.44 97 LYS A C 1
ATOM 778 O O . LYS A 1 97 ? -10.444 -2.909 -1.539 1.00 83.44 97 LYS A O 1
ATOM 783 N N . ILE A 1 98 ? -9.345 -1.649 -3.043 1.00 85.94 98 ILE A N 1
ATOM 784 C CA . ILE A 1 98 ? -9.956 -0.396 -2.608 1.00 85.94 98 ILE A CA 1
ATOM 785 C C . ILE A 1 98 ? -11.442 -0.373 -2.963 1.00 85.94 98 ILE A C 1
ATOM 787 O O . ILE A 1 98 ? -12.253 0.042 -2.142 1.00 85.94 98 ILE A O 1
ATOM 791 N N . THR A 1 99 ? -11.832 -0.847 -4.146 1.00 84.38 99 THR A N 1
ATOM 792 C CA . THR A 1 99 ? -13.249 -0.950 -4.513 1.00 84.38 99 THR A CA 1
ATOM 793 C C . THR A 1 99 ? -14.017 -1.866 -3.561 1.00 84.38 99 THR A C 1
ATOM 795 O O . THR A 1 99 ? -15.110 -1.507 -3.125 1.00 84.38 99 THR A O 1
ATOM 798 N N . ASP A 1 100 ? -13.446 -3.011 -3.190 1.00 82.25 100 ASP A N 1
ATOM 799 C CA . ASP A 1 100 ? -14.065 -3.924 -2.224 1.00 82.25 100 ASP A CA 1
ATOM 800 C C . ASP A 1 100 ? -14.166 -3.304 -0.823 1.00 82.25 100 ASP A C 1
ATOM 802 O O . ASP A 1 100 ? -15.182 -3.457 -0.147 1.00 82.25 100 ASP A O 1
ATOM 806 N N . LEU A 1 101 ? -13.141 -2.556 -0.401 1.00 81.44 101 LEU A N 1
ATOM 807 C CA . LEU A 1 101 ? -13.142 -1.795 0.850 1.00 81.44 101 LEU A CA 1
ATOM 808 C C . LEU A 1 101 ? -14.247 -0.739 0.886 1.00 81.44 101 LEU A C 1
ATOM 810 O O . LEU A 1 101 ? -14.962 -0.645 1.879 1.00 81.44 101 LEU A O 1
ATOM 814 N N . LYS A 1 102 ? -14.412 0.024 -0.200 1.00 80.50 102 LYS A N 1
ATOM 815 C CA . LYS A 1 102 ? -15.478 1.027 -0.324 1.00 80.50 102 LYS A CA 1
ATOM 816 C C . LYS A 1 102 ? -16.854 0.387 -0.167 1.00 80.50 102 LYS A C 1
ATOM 818 O O . LYS A 1 102 ? -17.638 0.841 0.654 1.00 80.50 102 LYS A O 1
ATOM 823 N N . LYS A 1 103 ? -17.103 -0.723 -0.870 1.00 78.56 103 LYS A N 1
ATOM 824 C CA . LYS A 1 103 ? -18.357 -1.484 -0.741 1.00 78.56 103 LYS A CA 1
ATOM 825 C C . LYS A 1 103 ? -18.583 -1.992 0.680 1.00 78.56 103 LYS A C 1
ATOM 827 O O . LYS A 1 103 ? -19.712 -1.984 1.149 1.00 78.56 103 LYS A O 1
ATOM 832 N N . ALA A 1 104 ? -17.533 -2.458 1.356 1.00 75.12 104 ALA A N 1
ATOM 833 C CA . ALA A 1 104 ? -17.642 -2.938 2.729 1.00 75.12 104 ALA A CA 1
ATOM 834 C C . ALA A 1 104 ? -18.015 -1.811 3.704 1.00 75.12 104 ALA A C 1
ATOM 836 O O . ALA A 1 104 ? -18.866 -2.025 4.559 1.00 75.12 104 ALA A O 1
ATOM 837 N N . LEU A 1 105 ? -17.427 -0.622 3.543 1.00 71.44 105 LEU A N 1
ATOM 838 C CA . LEU A 1 105 ? -17.753 0.553 4.355 1.00 71.44 105 LEU A CA 1
ATOM 839 C C . LEU A 1 105 ? -19.154 1.105 4.063 1.00 71.44 105 LEU A C 1
ATOM 841 O O . LEU A 1 105 ? -19.858 1.497 4.984 1.00 71.44 105 LEU A O 1
ATOM 845 N N . GLU A 1 106 ? -19.593 1.087 2.803 1.00 73.06 106 GLU A N 1
ATOM 846 C CA . GLU A 1 106 ? -20.979 1.420 2.440 1.00 73.06 106 GLU A CA 1
ATOM 847 C C . GLU A 1 106 ? -21.990 0.398 2.988 1.00 73.06 106 GLU A C 1
ATOM 849 O O . GLU A 1 106 ? -23.129 0.751 3.294 1.00 73.06 106 GLU A O 1
ATOM 854 N N . ALA A 1 107 ? -21.591 -0.874 3.093 1.00 62.72 107 ALA A N 1
ATOM 855 C CA . ALA A 1 107 ? -22.438 -1.968 3.559 1.00 62.72 107 ALA A CA 1
ATOM 856 C C . ALA A 1 107 ? -22.485 -2.114 5.087 1.00 62.72 107 ALA A C 1
ATOM 858 O O . ALA A 1 107 ? -23.333 -2.8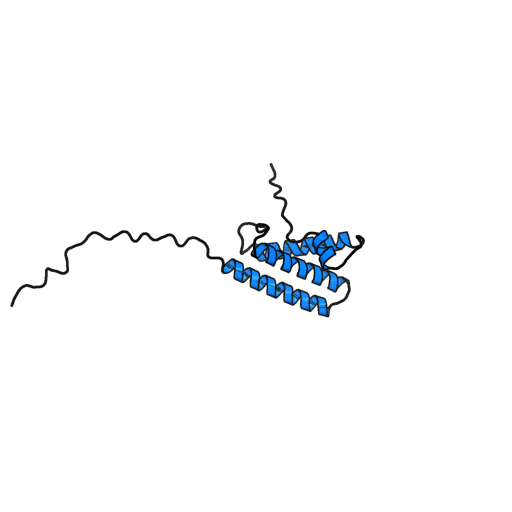60 5.584 1.00 62.72 107 ALA A O 1
ATOM 859 N N . GLU A 1 108 ? -21.609 -1.442 5.843 1.00 57.59 108 GLU A N 1
ATOM 860 C CA . GLU A 1 108 ? -21.749 -1.387 7.296 1.00 57.59 108 GLU A CA 1
ATOM 861 C C . GLU A 1 108 ? -23.060 -0.654 7.629 1.00 57.59 108 GLU A C 1
ATOM 863 O O . GLU A 1 108 ? -23.235 0.513 7.266 1.00 57.59 108 GLU A O 1
ATOM 868 N N . PRO A 1 109 ? -24.035 -1.329 8.270 1.00 46.50 109 PRO A N 1
ATOM 869 C CA . PRO A 1 109 ? -25.328 -0.729 8.528 1.00 46.50 109 PRO A CA 1
ATOM 870 C C . PRO A 1 109 ? -25.121 0.455 9.462 1.00 46.50 109 PRO A C 1
ATOM 872 O O . PRO A 1 109 ? -24.727 0.295 10.617 1.00 46.50 109 PRO A O 1
ATOM 875 N N . THR A 1 110 ? -25.423 1.651 8.965 1.00 54.28 110 THR A N 1
ATOM 876 C CA . THR A 1 110 ? -25.576 2.836 9.800 1.00 54.28 110 THR A CA 1
ATOM 877 C C . THR A 1 110 ? -26.626 2.514 10.861 1.00 54.28 110 THR A C 1
ATOM 879 O O . THR A 1 110 ? -27.826 2.445 10.598 1.00 54.28 110 THR A O 1
ATOM 882 N N . THR A 1 111 ? -26.188 2.249 12.091 1.00 49.66 111 THR A N 1
ATOM 883 C CA . THR A 1 111 ? -27.079 2.058 13.234 1.00 49.66 111 THR A CA 1
ATOM 884 C C . THR A 1 111 ? -27.854 3.346 13.477 1.00 49.66 111 THR A C 1
ATOM 886 O O . THR A 1 111 ? -27.387 4.204 14.223 1.00 49.66 111 THR A O 1
ATOM 889 N N . ARG A 1 112 ? -29.025 3.501 12.839 1.00 44.41 112 ARG A N 1
ATOM 890 C CA . ARG A 1 112 ? -30.143 4.350 13.288 1.00 44.41 112 ARG A CA 1
ATOM 891 C C . ARG A 1 112 ? -31.410 4.218 12.430 1.00 44.41 112 ARG A C 1
ATOM 893 O O . ARG A 1 112 ? -32.043 5.213 12.092 1.00 44.41 112 ARG A O 1
ATOM 900 N N . THR A 1 113 ? -31.912 3.007 12.205 1.00 45.78 113 THR A N 1
ATOM 901 C CA . THR A 1 113 ? -33.378 2.869 12.191 1.00 45.78 113 THR A CA 1
ATOM 902 C C . THR A 1 113 ? -33.839 2.989 13.639 1.00 45.78 113 THR A C 1
ATOM 904 O O . THR A 1 113 ? -33.752 2.036 14.412 1.00 45.78 113 THR A O 1
ATOM 907 N N . LYS A 1 114 ? -34.234 4.208 14.038 1.00 50.72 114 LYS A N 1
ATOM 908 C CA . LYS A 1 114 ? -34.967 4.448 15.289 1.00 50.72 114 LYS A CA 1
ATOM 909 C C . LYS A 1 114 ? -36.057 3.371 15.407 1.00 50.72 114 LYS A C 1
ATOM 911 O O . LYS A 1 114 ? -36.731 3.136 14.402 1.00 50.72 114 LYS A O 1
ATOM 916 N N . PRO A 1 115 ? -36.282 2.750 16.577 1.00 44.56 115 PRO A N 1
ATOM 917 C CA . PRO A 1 115 ? -37.539 2.058 16.786 1.00 44.56 115 PRO A CA 1
ATOM 918 C C . PRO A 1 115 ? -38.620 3.131 16.666 1.00 44.56 115 PRO A C 1
ATOM 920 O O . PRO A 1 115 ? -38.742 4.004 17.526 1.00 44.56 115 PRO A O 1
ATOM 923 N N . VAL A 1 116 ? -39.351 3.131 15.554 1.00 47.97 116 VAL A N 1
ATOM 924 C CA . VAL A 1 116 ? -40.645 3.798 15.515 1.00 47.97 116 VAL A CA 1
ATOM 925 C C . VAL A 1 116 ? -41.487 2.983 16.483 1.00 47.97 116 VAL A C 1
ATOM 927 O O . VAL A 1 116 ? -41.968 1.903 16.152 1.00 47.97 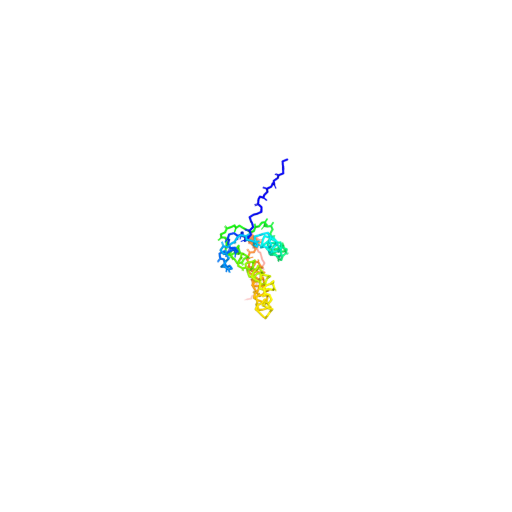116 VAL A O 1
ATOM 930 N N . LEU A 1 117 ? -41.550 3.453 17.729 1.00 45.88 117 LEU A N 1
ATOM 931 C CA . LEU A 1 117 ? -42.626 3.118 18.642 1.00 45.88 117 LEU A CA 1
ATOM 932 C C . LEU A 1 117 ? -43.898 3.492 17.887 1.00 45.88 117 LEU A C 1
ATOM 934 O O . LEU A 1 117 ? -44.262 4.665 17.838 1.00 45.88 117 LEU A O 1
ATOM 938 N N . HIS A 1 118 ? -44.530 2.512 17.242 1.00 42.44 118 HIS A N 1
ATOM 939 C CA . HIS A 1 118 ? -45.946 2.618 16.960 1.00 42.44 118 HIS A CA 1
ATOM 940 C C . HIS A 1 118 ? -46.598 2.716 18.333 1.00 42.44 118 HIS A C 1
ATOM 942 O O . HIS A 1 118 ? -46.712 1.730 19.062 1.00 42.44 118 HIS A O 1
ATOM 948 N N . SER A 1 119 ? -46.905 3.951 18.721 1.00 45.81 119 SER A N 1
ATOM 949 C CA . SER A 1 119 ? -47.893 4.238 19.739 1.00 45.81 119 SER A CA 1
ATOM 950 C C . SER A 1 119 ? -49.094 3.351 19.445 1.00 45.81 119 SER A C 1
ATOM 952 O O . SER A 1 119 ? -49.626 3.374 18.335 1.00 45.81 119 SER A O 1
ATOM 954 N N . LEU A 1 120 ? -49.441 2.522 20.428 1.00 47.66 120 LEU A N 1
ATOM 955 C CA . LEU A 1 120 ? -50.753 1.912 20.545 1.00 47.66 120 LEU A CA 1
ATOM 956 C C . LEU A 1 120 ? -51.788 3.004 20.251 1.00 47.66 120 LEU A C 1
ATOM 958 O O . LEU A 1 120 ? -51.937 3.925 21.052 1.00 47.66 120 LEU A O 1
ATOM 962 N N . ASP A 1 121 ? -52.470 2.898 19.116 1.00 45.12 121 ASP A N 1
ATOM 963 C CA . ASP A 1 121 ? -53.697 3.641 18.844 1.00 45.12 121 ASP A CA 1
ATOM 964 C C . ASP A 1 121 ? -54.807 2.955 19.653 1.00 45.12 121 ASP A C 1
ATOM 966 O O . ASP A 1 121 ? -55.580 2.136 19.161 1.00 45.12 121 ASP A O 1
ATOM 970 N N . TYR A 1 122 ? -54.794 3.196 20.963 1.00 49.19 122 TYR A N 1
ATOM 971 C CA . TYR A 1 122 ? -56.007 3.143 21.765 1.00 49.19 122 TYR A CA 1
ATOM 972 C C . TYR A 1 122 ? -56.627 4.532 21.672 1.00 49.19 122 TYR A C 1
ATOM 974 O O . TYR A 1 122 ? -56.228 5.429 22.407 1.00 49.19 122 TYR A O 1
ATOM 982 N N . ASP A 1 123 ? -57.489 4.714 20.676 1.00 47.19 123 ASP A N 1
ATOM 983 C CA . ASP A 1 123 ? -58.818 5.311 20.829 1.00 47.19 123 ASP A CA 1
ATOM 984 C C . ASP A 1 123 ? -59.379 5.654 19.450 1.00 47.19 123 ASP A C 1
ATOM 986 O O . ASP A 1 123 ? -59.019 6.648 18.825 1.00 47.19 123 ASP A O 1
ATOM 990 N N . THR A 1 124 ? -60.288 4.812 18.969 1.00 46.28 124 THR A N 1
ATOM 991 C CA . THR A 1 124 ? -61.659 5.238 18.651 1.00 46.28 124 THR A CA 1
ATOM 992 C C . THR A 1 124 ? -62.473 3.994 18.304 1.00 46.28 124 THR A C 1
ATOM 994 O O . THR A 1 124 ? -62.617 3.577 17.156 1.00 46.28 124 THR A O 1
ATOM 997 N N . GLU A 1 125 ? -63.007 3.366 19.353 1.00 51.38 125 GLU A N 1
ATOM 998 C CA . GLU A 1 125 ? -64.352 2.803 19.271 1.00 51.38 125 GLU A CA 1
ATOM 999 C C . GLU A 1 125 ? -65.266 3.884 18.663 1.00 51.38 125 GLU A C 1
ATOM 1001 O O . GLU A 1 125 ? -65.368 4.943 19.268 1.00 51.38 125 GLU A O 1
ATOM 1006 N N . ASP A 1 126 ? -65.869 3.671 17.481 1.00 51.34 126 ASP A N 1
ATOM 1007 C CA . ASP A 1 126 ? -67.270 4.102 17.269 1.00 51.34 126 ASP A CA 1
ATOM 1008 C C . ASP A 1 126 ? -67.936 3.715 15.932 1.00 51.34 126 ASP A C 1
ATOM 1010 O O . ASP A 1 126 ? -69.158 3.619 15.881 1.00 51.34 126 ASP A O 1
ATOM 1014 N N . GLU A 1 127 ? -67.235 3.450 14.823 1.00 48.34 127 GLU A N 1
ATOM 1015 C CA . GLU A 1 127 ? -67.952 3.498 13.522 1.00 48.34 127 GLU A CA 1
ATOM 1016 C C . GLU A 1 127 ? -68.454 2.164 12.931 1.00 48.34 127 GLU A C 1
ATOM 1018 O O . GLU A 1 127 ? -69.243 2.174 11.986 1.00 48.34 127 GLU A O 1
ATOM 1023 N N . LEU A 1 128 ? -68.088 0.997 13.476 1.00 48.62 128 LEU A N 1
ATOM 1024 C CA . LEU A 1 128 ? -68.380 -0.294 12.816 1.00 48.62 128 LEU A CA 1
ATOM 1025 C C . LEU A 1 128 ? -69.578 -1.091 13.364 1.00 48.62 128 LEU A C 1
ATOM 1027 O O . LEU A 1 128 ? -69.927 -2.118 12.783 1.00 48.62 128 LEU A O 1
ATOM 1031 N N . PHE A 1 129 ? -70.262 -0.618 14.413 1.00 48.38 129 PHE A N 1
ATOM 1032 C CA . PHE A 1 129 ? -71.431 -1.312 14.990 1.00 48.38 129 PHE A CA 1
ATOM 1033 C C . PHE A 1 129 ? -72.776 -0.574 14.855 1.00 48.38 129 PHE A C 1
ATOM 1035 O O . PHE A 1 129 ? -73.800 -1.098 15.289 1.00 48.38 129 PHE A O 1
ATOM 1042 N N . SER A 1 130 ? -72.822 0.587 14.192 1.00 48.75 130 SER A N 1
ATOM 1043 C CA . SER A 1 130 ? -74.062 1.375 14.034 1.00 48.75 130 SER A CA 1
ATOM 1044 C C . SER A 1 130 ? -74.931 0.975 12.822 1.00 48.75 130 SER A C 1
ATOM 1046 O O . SER A 1 130 ? -76.099 1.348 12.735 1.00 48.75 130 SER A O 1
ATOM 1048 N N . GLN A 1 131 ? -74.443 0.141 11.898 1.00 51.03 131 GLN A N 1
ATOM 1049 C CA . GLN A 1 131 ? -75.234 -0.289 10.733 1.00 51.03 131 GLN A CA 1
ATOM 1050 C C . GLN A 1 131 ? -75.709 -1.741 10.826 1.00 51.03 131 GLN A C 1
ATOM 1052 O O . GLN A 1 131 ? -75.339 -2.571 10.004 1.00 51.03 131 GLN A O 1
ATOM 1057 N N . ARG A 1 132 ? -76.571 -2.056 11.797 1.00 46.06 132 ARG A N 1
ATOM 1058 C CA . ARG A 1 132 ? -77.521 -3.181 11.686 1.00 46.06 132 ARG A CA 1
ATOM 1059 C C . ARG A 1 132 ? -78.789 -2.873 12.476 1.00 46.06 132 ARG A C 1
ATOM 1061 O O . ARG A 1 132 ? -78.990 -3.350 13.587 1.00 46.06 132 ARG A O 1
ATOM 1068 N N . THR A 1 133 ? -79.667 -2.083 11.867 1.00 47.03 133 THR A N 1
ATOM 1069 C CA . THR A 1 133 ? -81.090 -2.094 12.203 1.00 47.03 133 THR A CA 1
ATOM 1070 C C . THR A 1 133 ? -81.916 -2.442 10.958 1.00 47.03 133 THR A C 1
ATOM 1072 O O . THR A 1 133 ? -81.636 -1.952 9.868 1.00 47.03 133 THR A O 1
ATOM 1075 N N . PHE A 1 134 ? -82.918 -3.302 11.186 1.00 41.09 134 PHE A N 1
ATOM 1076 C CA . PHE A 1 134 ? -84.084 -3.652 10.355 1.00 41.09 134 PHE A CA 1
ATOM 1077 C C . PHE A 1 134 ? -83.880 -4.518 9.098 1.00 41.09 134 PHE A C 1
ATOM 1079 O O . PHE A 1 134 ? -83.550 -4.016 8.031 1.00 41.09 134 PHE A O 1
ATOM 1086 N N . THR A 1 135 ? -84.184 -5.819 9.217 1.00 40.66 135 THR A N 1
ATOM 1087 C CA . THR A 1 135 ? -85.494 -6.432 8.869 1.00 40.66 135 THR A CA 1
ATOM 1088 C C . THR A 1 135 ? -85.577 -7.843 9.430 1.00 40.66 135 THR A C 1
ATOM 1090 O O . THR A 1 135 ? -84.540 -8.539 9.367 1.00 40.66 135 THR A O 1
#

pLDDT: mean 72.86, std 17.39, range [30.39, 90.25]

Foldseek 3Di:
DDPPPVQPQLDDLVRLCVLVVPPDCPCVVVLVVLSVVLSVVLCVLCVVLDPDPPDDPPDPLSPLSSVLSSLSSVLVVCVVVVVPVVSVVSVVVSVVSSVVSSVVSVPPDPPDPPPPPPPPPPDDPDDPPPPDDDD